Protein AF-A0A841FKU3-F1 (afdb_monomer_lite)

Organism: NCBI:txid714109

Radius of gyration: 14.99 Å; chains: 1; bounding box: 27×34×37 Å

Foldseek 3Di:
DPPPPVVVVVVLQVVCCVVPVGDDDDDDDDPPLQCVHDPDHDPVLQVQQVVCCVVPVFRADSHDRSSQVCCVVVVDPDPPDDDDDDHPDDGD

Secondary structure (DSSP, 8-state):
--TTTTHHHHHHHHHHHHHHSS--SS----TT--TTSTT---HHHHHHHHHHHHHHS----TTHHHHHHHHHHHTT--TT--------SPP-

pLDDT: mean 89.91, std 9.24, range [59.06, 98.12]

Sequence (92 aa):
MLKGAEYLDGEVRRLQREAFGAEGGTWSLDHRFHHGGFARSTPGLRAFTADFTARHGFAPEAVYVSKALFAVLEGGLGAGRDVVVVVTGAPL

InterPro domains:
  IPR036052 Tryptophan synthase beta chain-like, PALP domain superfamily [G3DSA:3.40.50.1100] (1-91)
  IPR036052 Tryptophan synthase beta chain-like, PALP domain superfamily [SSF53686] (5-89)

Structure (mmCIF, N/CA/C/O backbone):
data_AF-A0A841FKU3-F1
#
_entry.id   AF-A0A841FKU3-F1
#
loop_
_atom_site.group_PDB
_atom_site.id
_atom_site.type_symbol
_atom_site.label_atom_id
_atom_site.label_alt_id
_atom_site.label_comp_id
_atom_site.label_asym_id
_atom_site.label_entity_id
_atom_site.label_seq_id
_atom_site.pdbx_PDB_ins_code
_atom_site.Cartn_x
_atom_site.Cartn_y
_atom_site.Cartn_z
_atom_site.occupancy
_atom_site.B_iso_or_equiv
_atom_site.auth_seq_id
_atom_site.auth_comp_id
_atom_site.auth_asym_id
_atom_site.auth_atom_id
_atom_site.pdbx_PDB_model_num
ATOM 1 N N . MET A 1 1 ? 14.773 1.275 4.372 1.00 59.06 1 MET A N 1
ATOM 2 C CA . MET A 1 1 ? 13.812 1.943 5.272 1.00 59.06 1 MET A CA 1
ATOM 3 C C . MET A 1 1 ? 13.736 3.409 4.904 1.00 59.06 1 MET A C 1
ATOM 5 O O . MET A 1 1 ? 14.776 4.021 4.667 1.00 59.06 1 MET A O 1
ATOM 9 N N . LEU A 1 2 ? 12.524 3.957 4.829 1.00 62.44 2 LEU A N 1
ATOM 10 C CA . LEU A 1 2 ? 12.320 5.397 4.706 1.00 62.44 2 LEU A CA 1
ATOM 11 C C . LEU A 1 2 ? 12.728 6.054 6.037 1.00 62.44 2 LEU A C 1
ATOM 13 O O . LEU A 1 2 ? 12.326 5.581 7.099 1.00 62.44 2 LEU A O 1
ATOM 17 N N . LYS A 1 3 ? 13.541 7.116 6.005 1.00 59.81 3 LYS A N 1
ATOM 18 C CA . LYS A 1 3 ? 13.874 7.872 7.225 1.00 59.81 3 LYS A CA 1
ATOM 19 C C . LYS A 1 3 ? 12.588 8.481 7.800 1.00 59.81 3 LYS A C 1
ATOM 21 O O . LYS A 1 3 ? 11.876 9.159 7.067 1.00 59.81 3 LYS A O 1
ATOM 26 N N . GLY A 1 4 ? 12.310 8.242 9.083 1.00 62.31 4 GLY A N 1
ATOM 27 C CA . GLY A 1 4 ? 11.163 8.828 9.792 1.00 62.31 4 GLY A CA 1
ATOM 28 C C . GLY A 1 4 ? 9.811 8.148 9.547 1.00 62.31 4 GLY A C 1
ATOM 29 O O . GLY A 1 4 ? 8.782 8.754 9.817 1.00 62.31 4 GLY A O 1
ATOM 30 N N . ALA A 1 5 ? 9.787 6.913 9.036 1.00 70.06 5 ALA A N 1
ATOM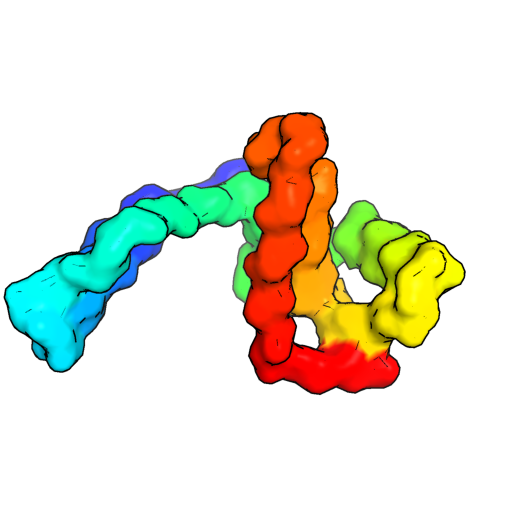 31 C CA . ALA A 1 5 ? 8.534 6.212 8.745 1.00 70.06 5 ALA A CA 1
ATOM 32 C C . ALA A 1 5 ? 7.693 5.908 10.000 1.00 70.06 5 ALA A C 1
ATOM 34 O O . ALA A 1 5 ? 6.475 5.993 9.935 1.00 70.06 5 ALA A O 1
ATOM 35 N N . GLU A 1 6 ? 8.344 5.639 11.134 1.00 72.56 6 GLU A N 1
ATOM 36 C CA . GLU A 1 6 ? 7.710 5.296 12.422 1.00 72.56 6 GLU A CA 1
ATOM 37 C C . GLU A 1 6 ? 6.874 6.447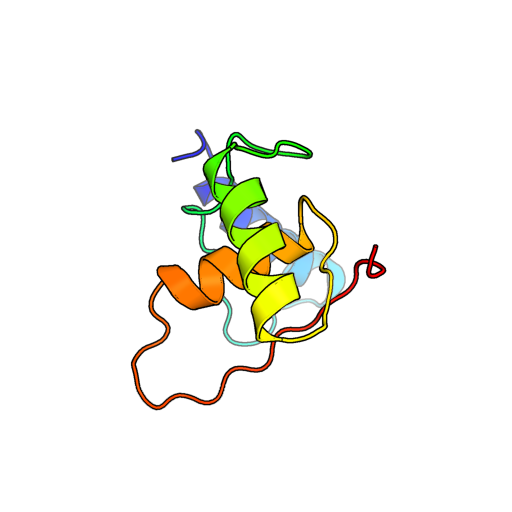 13.009 1.00 72.56 6 GLU A C 1
ATOM 39 O O . GLU A 1 6 ? 5.968 6.230 13.810 1.00 72.56 6 GLU A O 1
ATOM 44 N N . TYR A 1 7 ? 7.138 7.691 12.591 1.00 86.69 7 TYR A N 1
ATOM 45 C CA . TYR A 1 7 ? 6.306 8.835 12.965 1.00 86.69 7 TYR A CA 1
ATOM 46 C C . TYR A 1 7 ? 4.896 8.746 12.355 1.00 86.69 7 TYR A C 1
ATOM 48 O O . TYR A 1 7 ? 3.943 9.257 12.942 1.00 86.69 7 TYR A O 1
ATOM 56 N N . LEU A 1 8 ? 4.740 8.064 11.210 1.00 89.75 8 LEU A N 1
ATOM 57 C CA . LEU A 1 8 ? 3.447 7.936 10.532 1.00 89.75 8 LEU A CA 1
ATOM 58 C C . LEU A 1 8 ? 2.426 7.182 11.386 1.00 89.75 8 LEU A C 1
ATOM 60 O O . LEU A 1 8 ? 1.259 7.557 11.383 1.00 89.75 8 LEU A O 1
ATOM 64 N N . ASP A 1 9 ? 2.839 6.179 12.159 1.00 91.94 9 ASP A N 1
ATOM 65 C CA . ASP A 1 9 ? 1.950 5.469 13.080 1.00 91.94 9 ASP A CA 1
ATOM 66 C C . ASP A 1 9 ? 1.387 6.416 14.138 1.00 91.94 9 ASP A C 1
ATOM 68 O O . ASP A 1 9 ? 0.186 6.413 14.411 1.00 91.94 9 ASP A O 1
ATOM 72 N N . GLY A 1 10 ? 2.250 7.265 14.703 1.00 93.00 10 GLY A N 1
ATOM 73 C CA . GLY A 1 10 ? 1.856 8.292 15.662 1.00 93.00 10 GLY A CA 1
ATOM 74 C C . GLY A 1 10 ? 0.857 9.279 15.062 1.00 93.00 10 GLY A C 1
ATOM 75 O O . GLY A 1 10 ? -0.169 9.565 15.682 1.00 93.00 10 GLY A O 1
ATOM 76 N N . GLU A 1 11 ? 1.109 9.736 13.836 1.00 95.38 11 GLU A N 1
ATOM 77 C CA . GLU A 1 11 ? 0.217 10.657 13.130 1.00 95.38 11 GLU A CA 1
ATOM 78 C C . GLU A 1 11 ? -1.127 10.035 12.778 1.00 95.38 11 GLU A C 1
ATOM 80 O O . GLU A 1 11 ? -2.160 10.658 13.013 1.00 95.38 11 GLU A O 1
ATOM 85 N N . VAL A 1 12 ? -1.152 8.798 12.280 1.00 94.31 12 VAL A N 1
ATOM 86 C CA . VAL A 1 12 ? -2.411 8.099 11.991 1.00 94.31 12 VAL A CA 1
ATOM 87 C C . VAL A 1 12 ? -3.222 7.919 13.277 1.00 94.31 12 VAL A C 1
ATOM 89 O O . VAL A 1 12 ? -4.419 8.204 13.281 1.00 94.31 12 VAL A O 1
ATOM 92 N N . ARG A 1 13 ? -2.590 7.536 14.398 1.00 95.00 13 ARG A N 1
ATOM 93 C CA . ARG A 1 13 ? -3.270 7.440 15.705 1.00 95.00 13 ARG A CA 1
ATOM 94 C C . ARG A 1 13 ? -3.793 8.794 16.186 1.00 95.00 13 ARG A C 1
ATOM 96 O O . ARG A 1 13 ? -4.912 8.871 16.691 1.00 95.00 13 ARG A O 1
ATOM 103 N N . ARG A 1 14 ? -3.006 9.867 16.033 1.00 96.00 14 ARG A N 1
ATOM 104 C CA . ARG A 1 14 ? -3.414 11.236 16.389 1.00 96.00 14 ARG A CA 1
ATOM 105 C C . ARG A 1 14 ? -4.633 11.674 15.575 1.00 96.00 14 ARG A C 1
ATOM 107 O O . ARG A 1 14 ? -5.625 12.083 16.169 1.00 96.00 14 ARG A O 1
ATOM 114 N N . LEU A 1 15 ? -4.590 11.509 14.253 1.00 96.81 15 LEU A N 1
ATOM 115 C CA . LEU A 1 15 ? -5.683 11.867 13.345 1.00 96.81 15 LEU A CA 1
ATOM 116 C C . LEU A 1 15 ? -6.959 11.060 13.618 1.00 96.81 15 LEU A C 1
ATOM 118 O O . LEU A 1 15 ? -8.049 11.622 13.580 1.00 96.81 15 LEU A O 1
ATOM 122 N N . GLN A 1 16 ? -6.846 9.768 13.941 1.00 97.31 16 GLN A N 1
ATOM 123 C CA . GLN A 1 16 ? -8.009 8.961 14.328 1.00 97.31 16 GLN A CA 1
ATOM 124 C C . GLN A 1 16 ? -8.654 9.472 15.620 1.00 97.31 16 GLN A C 1
ATOM 126 O O . GLN A 1 16 ? -9.871 9.628 15.666 1.00 97.31 16 GLN A O 1
ATOM 131 N N . ARG A 1 17 ? -7.860 9.806 16.648 1.00 97.06 17 ARG A N 1
ATOM 132 C CA . ARG A 1 17 ? -8.396 10.404 17.882 1.00 97.06 17 ARG A CA 1
ATOM 133 C C . ARG A 1 17 ? -9.068 11.750 17.634 1.00 97.06 17 ARG A C 1
ATOM 135 O O . ARG A 1 17 ? -10.116 12.003 18.212 1.00 97.06 17 ARG A O 1
ATOM 142 N N . GLU A 1 18 ? -8.489 12.594 16.786 1.00 98.12 18 GLU A N 1
ATOM 143 C CA . GLU A 1 18 ? -9.075 13.895 16.443 1.00 98.12 18 GLU A CA 1
ATOM 144 C C . GLU A 1 18 ? -10.388 13.757 15.667 1.00 98.12 18 GLU A C 1
ATOM 146 O O . GLU A 1 18 ? -11.338 14.484 15.944 1.00 98.12 18 GLU A O 1
ATOM 151 N N . ALA A 1 19 ? -10.465 12.814 14.726 1.00 97.31 19 ALA A N 1
ATOM 152 C CA . ALA A 1 19 ? -11.649 12.618 13.894 1.00 97.31 19 ALA A CA 1
ATOM 153 C C . ALA A 1 19 ? -12.761 11.815 14.590 1.00 97.31 19 ALA A C 1
ATOM 155 O O . ALA A 1 19 ? -13.941 12.069 14.356 1.00 97.31 19 ALA A O 1
ATOM 156 N N . PHE A 1 20 ? -12.398 10.833 15.421 1.00 96.31 20 PHE A N 1
ATOM 157 C CA . PHE A 1 20 ? -13.322 9.813 15.931 1.00 96.31 20 PHE A CA 1
ATOM 158 C C . PHE A 1 20 ? -13.362 9.708 17.463 1.00 96.31 20 PHE A C 1
ATOM 160 O O . PHE A 1 20 ? -14.158 8.942 17.997 1.00 96.31 20 PHE A O 1
ATOM 167 N N . GLY A 1 21 ? -12.503 10.430 18.190 1.00 96.94 21 GLY A N 1
ATOM 168 C CA . GLY A 1 21 ? -12.392 10.357 19.654 1.00 96.94 21 GLY A CA 1
ATOM 169 C C . GLY A 1 21 ? -11.635 9.132 20.188 1.00 96.94 21 GLY A C 1
ATOM 170 O O . GLY A 1 21 ? -11.361 9.059 21.384 1.00 96.94 21 GLY A O 1
ATOM 171 N N . ALA A 1 22 ? -11.263 8.184 19.326 1.00 95.06 22 ALA A N 1
ATOM 172 C CA . ALA A 1 22 ? -10.515 6.979 19.675 1.00 95.06 22 ALA A CA 1
ATOM 173 C C . ALA A 1 22 ? -9.718 6.453 18.471 1.00 95.06 22 ALA A C 1
ATOM 175 O O . ALA A 1 22 ? -9.917 6.878 17.335 1.00 95.06 22 ALA A O 1
ATOM 176 N N . GLU A 1 23 ? -8.814 5.509 18.724 1.00 94.69 23 GLU A N 1
ATOM 177 C CA . GLU A 1 23 ? -8.178 4.735 17.657 1.00 94.69 23 GLU A CA 1
ATOM 178 C C . GLU A 1 23 ? -9.145 3.666 17.126 1.00 94.69 23 GLU A C 1
ATOM 180 O O . GLU A 1 23 ? -9.902 3.059 17.885 1.00 94.69 23 GLU A O 1
ATOM 185 N N . GLY A 1 24 ? -9.127 3.430 15.817 1.00 89.69 24 GLY A N 1
ATOM 186 C CA . GLY A 1 24 ? -10.003 2.467 15.161 1.00 89.69 24 GLY A CA 1
ATOM 187 C C . GLY A 1 24 ? -9.372 1.081 15.072 1.00 89.69 24 GLY A C 1
ATOM 188 O O . GLY A 1 24 ? -8.398 0.910 14.353 1.00 89.69 24 GLY A O 1
ATOM 189 N N . GLY A 1 25 ? -9.969 0.080 15.723 1.00 91.62 25 GLY A N 1
ATOM 190 C CA . GLY A 1 25 ? -9.658 -1.342 15.521 1.00 91.62 25 GLY A CA 1
ATOM 191 C C . GLY A 1 25 ? -8.176 -1.731 15.652 1.00 91.62 25 GLY A C 1
ATOM 192 O O . GLY A 1 25 ? -7.377 -1.063 16.305 1.00 91.62 25 GLY A O 1
ATOM 193 N N . THR A 1 26 ? -7.810 -2.857 15.036 1.00 92.31 26 THR A N 1
ATOM 194 C CA . THR A 1 26 ? -6.424 -3.343 14.973 1.00 92.31 26 THR A CA 1
ATOM 195 C C . THR A 1 26 ? -5.853 -3.085 13.585 1.00 92.31 26 THR A C 1
ATOM 197 O O . THR A 1 26 ? -6.357 -3.616 12.598 1.00 92.31 26 THR A O 1
ATOM 200 N N . TRP A 1 27 ? -4.784 -2.294 13.513 1.00 92.81 27 TRP A N 1
ATOM 201 C CA . TRP A 1 27 ? -4.059 -2.005 12.278 1.00 92.81 27 TRP A CA 1
ATOM 202 C C . TRP A 1 27 ? -2.563 -1.836 12.546 1.00 92.81 27 TRP A C 1
ATOM 204 O O . TRP A 1 27 ? -2.137 -1.558 13.671 1.00 92.81 27 TRP A O 1
ATOM 214 N N . SER A 1 28 ? -1.773 -1.985 11.489 1.00 90.62 28 SER A N 1
ATOM 215 C CA . SER A 1 28 ? -0.343 -1.687 11.461 1.00 90.62 28 SER A CA 1
ATOM 216 C C . SER A 1 28 ? 0.037 -1.079 10.111 1.00 90.62 28 SER A C 1
ATOM 218 O O . SER A 1 28 ? -0.668 -1.264 9.116 1.00 90.62 28 SER A O 1
ATOM 220 N N . LEU A 1 29 ? 1.147 -0.342 10.077 1.00 90.62 29 LEU A N 1
ATOM 221 C CA . LEU A 1 29 ? 1.767 0.125 8.841 1.00 90.62 29 LEU A CA 1
ATOM 222 C C . LEU A 1 29 ? 3.018 -0.702 8.553 1.00 90.62 29 LEU A C 1
ATOM 224 O O . LEU A 1 29 ? 3.879 -0.881 9.411 1.00 90.62 29 LEU A O 1
ATOM 228 N N . ASP A 1 30 ? 3.141 -1.190 7.321 1.00 90.62 30 ASP A N 1
ATOM 229 C CA . ASP A 1 30 ? 4.375 -1.818 6.861 1.00 90.62 30 ASP A CA 1
ATOM 230 C C . ASP A 1 30 ? 5.228 -0.809 6.085 1.00 90.62 30 ASP A C 1
ATOM 232 O O . ASP A 1 30 ? 4.946 -0.453 4.939 1.00 90.62 30 ASP A O 1
ATOM 236 N N . HIS A 1 31 ? 6.309 -0.347 6.709 1.00 90.06 31 HIS A N 1
ATOM 237 C CA . HIS A 1 31 ? 7.183 0.677 6.134 1.00 90.06 31 HIS A CA 1
ATOM 238 C C . HIS A 1 31 ? 8.219 0.137 5.139 1.00 90.06 31 HIS A C 1
ATOM 240 O O . HIS A 1 31 ? 9.031 0.910 4.617 1.00 90.06 31 HIS A O 1
ATOM 246 N N . ARG A 1 32 ? 8.253 -1.177 4.882 1.00 90.44 32 ARG A N 1
ATOM 247 C CA . ARG A 1 32 ? 9.290 -1.809 4.048 1.00 9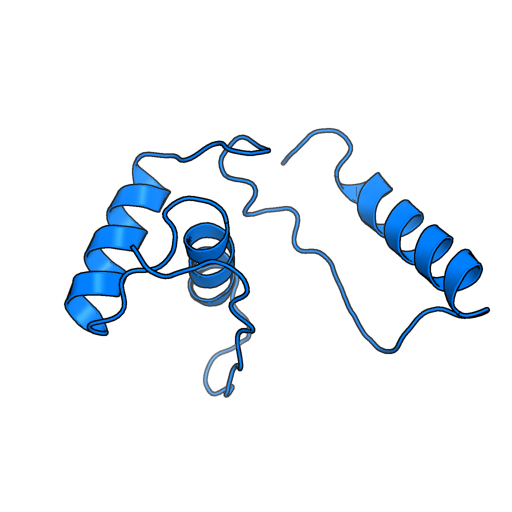0.44 32 ARG A CA 1
ATOM 248 C C . ARG A 1 32 ? 9.068 -1.555 2.556 1.00 90.44 32 ARG A C 1
ATOM 250 O O . ARG A 1 32 ? 10.029 -1.343 1.818 1.00 90.44 32 ARG A O 1
ATOM 257 N N . PHE A 1 33 ? 7.814 -1.474 2.118 1.00 92.12 33 PHE A N 1
ATOM 258 C CA . PHE A 1 33 ? 7.421 -1.475 0.703 1.00 92.12 33 PHE A CA 1
ATOM 259 C C . PHE A 1 33 ? 7.198 -0.069 0.122 1.00 92.12 33 PHE A C 1
ATOM 261 O O . PHE A 1 33 ? 6.282 0.181 -0.658 1.00 92.12 33 PHE A O 1
ATOM 268 N N . HIS A 1 34 ? 8.054 0.892 0.480 1.00 91.75 34 HIS A N 1
ATOM 269 C CA . HIS A 1 34 ? 7.919 2.278 0.010 1.00 91.75 34 HIS A CA 1
ATOM 270 C C . HIS A 1 34 ? 8.451 2.505 -1.419 1.00 91.75 34 HIS A C 1
ATOM 272 O O . HIS A 1 34 ? 8.098 3.506 -2.051 1.00 91.75 34 HIS A O 1
ATOM 278 N N . HIS A 1 35 ? 9.303 1.608 -1.938 1.00 93.69 35 HIS A N 1
ATOM 279 C CA . HIS A 1 35 ? 9.869 1.663 -3.299 1.00 93.69 35 HIS A CA 1
ATOM 280 C C . HIS A 1 35 ? 10.462 3.036 -3.66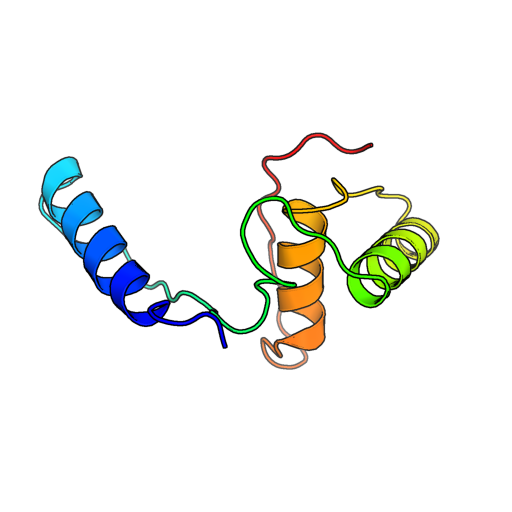8 1.00 93.69 35 HIS A C 1
ATOM 282 O O . HIS A 1 35 ? 10.175 3.608 -4.717 1.00 93.69 35 HIS A O 1
ATOM 288 N N . GLY A 1 36 ? 11.275 3.598 -2.770 1.00 92.38 36 GLY A N 1
ATOM 289 C CA . GLY A 1 36 ? 11.914 4.903 -2.980 1.00 92.38 36 GLY A CA 1
ATOM 290 C C . GLY A 1 36 ? 11.053 6.118 -2.614 1.00 92.38 36 GLY A C 1
ATOM 291 O O . GLY A 1 36 ? 11.536 7.238 -2.723 1.00 92.38 36 GLY A O 1
ATOM 292 N N . GLY A 1 37 ? 9.826 5.916 -2.118 1.00 91.50 37 GLY A N 1
ATOM 293 C CA . GLY A 1 37 ? 8.996 6.971 -1.529 1.00 91.50 37 GLY A CA 1
ATOM 294 C C . GLY A 1 37 ? 7.748 7.327 -2.339 1.00 91.50 37 GLY A C 1
ATOM 295 O O . GLY A 1 37 ? 7.282 6.560 -3.187 1.00 91.50 37 GLY A O 1
ATOM 296 N N . PHE A 1 38 ? 7.178 8.491 -2.032 1.00 90.75 38 PHE A N 1
ATOM 297 C CA . PHE A 1 38 ? 5.927 8.976 -2.616 1.00 90.75 38 PHE A CA 1
ATOM 298 C C . PHE A 1 38 ? 6.022 9.131 -4.139 1.00 90.75 38 PHE A C 1
ATOM 300 O O . PHE A 1 38 ? 7.019 9.644 -4.642 1.00 90.75 38 PHE A O 1
ATOM 307 N N . ALA A 1 39 ? 4.994 8.670 -4.863 1.00 92.50 39 ALA A N 1
ATOM 308 C CA . ALA A 1 39 ? 4.909 8.705 -6.328 1.00 92.50 39 ALA A CA 1
ATOM 309 C C . ALA A 1 39 ? 6.103 8.060 -7.076 1.00 92.50 39 ALA A C 1
ATOM 311 O O . ALA A 1 39 ? 6.285 8.268 -8.274 1.00 92.50 39 ALA A O 1
ATOM 312 N N . ARG A 1 40 ? 6.948 7.276 -6.389 1.00 95.00 40 ARG A N 1
ATOM 313 C CA . ARG A 1 40 ? 8.100 6.589 -6.993 1.00 95.00 40 ARG A CA 1
ATOM 314 C C . ARG A 1 40 ? 7.777 5.143 -7.335 1.00 95.00 40 AR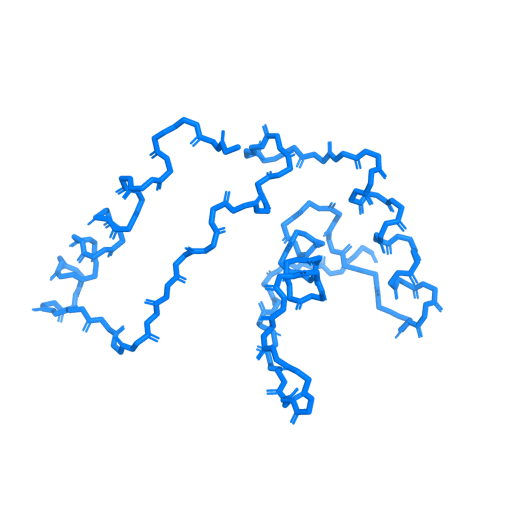G A C 1
ATOM 316 O O . ARG A 1 40 ? 7.114 4.457 -6.562 1.00 95.00 40 ARG A O 1
ATOM 323 N N . SER A 1 41 ? 8.333 4.675 -8.446 1.00 94.75 41 SER A N 1
ATOM 324 C CA . SER A 1 41 ? 8.347 3.269 -8.850 1.00 94.75 41 SER A CA 1
ATOM 325 C C . SER A 1 41 ? 9.791 2.800 -9.053 1.00 94.75 41 SER A C 1
ATOM 327 O O . SER A 1 41 ? 10.698 3.611 -9.258 1.00 94.75 41 SER A O 1
ATOM 329 N N . THR A 1 42 ? 10.013 1.488 -9.008 1.00 96.12 42 THR A N 1
ATOM 330 C CA . THR A 1 42 ? 11.322 0.852 -9.220 1.00 96.12 42 THR A CA 1
ATOM 331 C C . THR A 1 42 ? 11.245 -0.172 -10.354 1.00 96.12 42 THR A C 1
ATOM 333 O O . THR A 1 42 ? 10.151 -0.640 -10.670 1.00 96.12 42 THR A O 1
ATOM 336 N N . PRO A 1 43 ? 12.377 -0.566 -10.972 1.00 96.69 43 PRO A N 1
ATOM 337 C CA . PRO A 1 43 ? 12.382 -1.655 -11.951 1.00 96.69 43 PRO A CA 1
ATOM 338 C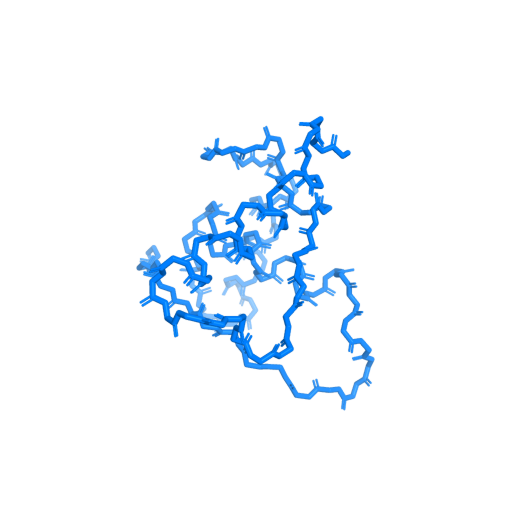 C . PRO A 1 43 ? 11.725 -2.939 -11.425 1.00 96.69 43 PRO A C 1
ATOM 340 O O . PRO A 1 43 ? 10.910 -3.524 -12.128 1.00 96.69 43 PRO A O 1
ATOM 343 N N . GLY A 1 44 ? 11.993 -3.310 -10.166 1.00 95.62 44 GLY A N 1
ATOM 344 C CA . GLY A 1 44 ? 11.355 -4.463 -9.522 1.00 95.62 44 GLY A CA 1
ATOM 345 C C . GLY A 1 44 ? 9.836 -4.325 -9.398 1.00 95.62 44 GLY A C 1
ATOM 346 O O . GLY A 1 44 ? 9.115 -5.259 -9.728 1.00 95.62 44 GLY A O 1
ATOM 347 N N . LEU A 1 45 ? 9.330 -3.145 -9.017 1.00 96.69 45 LEU A N 1
ATOM 348 C CA . LEU A 1 45 ? 7.884 -2.913 -8.923 1.00 96.69 45 LEU A CA 1
ATOM 349 C C . LEU A 1 45 ? 7.196 -2.986 -10.294 1.00 96.69 45 LEU A C 1
ATOM 351 O O . LEU A 1 45 ? 6.092 -3.513 -10.409 1.00 96.69 45 LEU A O 1
ATOM 355 N N . ARG A 1 46 ? 7.855 -2.482 -11.346 1.00 96.62 46 ARG A N 1
ATOM 356 C CA . ARG A 1 46 ? 7.336 -2.567 -12.719 1.00 96.62 46 ARG A CA 1
ATOM 357 C C . ARG A 1 46 ? 7.326 -4.001 -13.239 1.00 96.62 46 ARG A C 1
ATOM 359 O O . ARG A 1 46 ? 6.339 -4.404 -13.842 1.00 96.62 46 ARG A O 1
ATOM 366 N N . ALA A 1 47 ? 8.387 -4.765 -12.977 1.00 97.06 47 ALA A N 1
ATOM 367 C CA . ALA A 1 47 ? 8.451 -6.180 -13.334 1.00 97.06 47 ALA A CA 1
ATOM 368 C C . ALA A 1 47 ? 7.336 -6.973 -12.639 1.00 97.06 47 ALA A C 1
ATOM 370 O O . ALA A 1 47 ? 6.594 -7.692 -13.300 1.00 97.06 47 ALA A O 1
ATOM 371 N N . PHE A 1 48 ? 7.150 -6.746 -11.336 1.00 96.56 48 PHE A N 1
ATOM 372 C CA . PHE A 1 48 ? 6.032 -7.306 -10.584 1.00 96.56 48 PHE A CA 1
ATOM 373 C C . PHE A 1 48 ? 4.673 -6.929 -11.185 1.00 96.56 48 PHE A C 1
ATOM 375 O O . PHE A 1 48 ? 3.823 -7.791 -11.358 1.00 96.56 48 PHE A O 1
ATOM 382 N N . THR A 1 49 ? 4.467 -5.656 -11.531 1.00 96.12 49 THR A N 1
ATOM 383 C CA . THR A 1 49 ? 3.199 -5.174 -12.107 1.00 96.12 49 THR A CA 1
ATOM 384 C C . THR A 1 49 ? 2.865 -5.904 -13.410 1.00 96.12 49 THR A C 1
ATOM 386 O O . THR A 1 49 ? 1.740 -6.372 -13.586 1.00 96.12 49 THR A O 1
ATOM 389 N N . ALA A 1 50 ? 3.849 -6.039 -14.305 1.00 96.69 50 ALA A N 1
ATOM 390 C CA . ALA A 1 50 ? 3.684 -6.735 -15.578 1.00 96.69 50 ALA A CA 1
ATOM 391 C C . ALA A 1 50 ? 3.354 -8.222 -15.379 1.00 96.69 50 ALA A C 1
ATOM 393 O O . ALA A 1 50 ? 2.425 -8.743 -15.991 1.00 96.69 50 ALA A O 1
ATOM 394 N N . ASP A 1 51 ? 4.080 -8.887 -14.485 1.00 97.31 51 ASP A N 1
ATOM 395 C CA . ASP A 1 51 ? 3.888 -10.301 -14.171 1.00 97.31 51 ASP A CA 1
ATOM 396 C C . ASP A 1 51 ? 2.544 -10.564 -13.461 1.00 97.31 51 ASP A C 1
ATOM 398 O O . ASP A 1 51 ? 1.806 -11.474 -13.837 1.00 97.31 51 ASP A O 1
ATOM 402 N N . PHE A 1 52 ? 2.143 -9.705 -12.518 1.00 95.94 52 PHE A N 1
ATOM 403 C CA . PHE A 1 52 ? 0.823 -9.765 -11.883 1.00 95.94 52 PHE A CA 1
ATOM 404 C C . PHE A 1 52 ? -0.298 -9.624 -12.919 1.00 95.94 52 PHE A C 1
ATOM 406 O O . PHE A 1 52 ? -1.256 -10.398 -12.913 1.00 95.94 52 PHE A O 1
ATOM 413 N N . THR A 1 53 ? -0.151 -8.677 -13.850 1.00 96.06 53 THR A N 1
ATOM 414 C CA . THR A 1 53 ? -1.116 -8.469 -14.938 1.00 96.06 53 THR A CA 1
ATOM 415 C C . THR A 1 53 ? -1.230 -9.710 -15.813 1.00 96.06 53 THR A C 1
ATOM 417 O O . THR A 1 53 ? -2.336 -10.178 -16.074 1.00 96.06 53 THR A O 1
ATOM 420 N N . ALA A 1 54 ? -0.095 -10.285 -16.216 1.00 97.44 54 ALA A N 1
ATOM 421 C CA . ALA A 1 54 ? -0.065 -11.478 -17.053 1.00 97.44 54 ALA A CA 1
ATOM 422 C C . ALA A 1 54 ? -0.721 -12.692 -16.373 1.00 97.44 54 ALA A C 1
ATOM 424 O O . ALA A 1 54 ? -1.417 -13.462 -17.031 1.00 97.44 54 ALA A O 1
ATOM 425 N N . ARG A 1 55 ? -0.530 -12.854 -15.058 1.00 96.75 55 ARG A N 1
ATOM 426 C CA . ARG A 1 55 ? -1.059 -13.994 -14.292 1.00 96.75 55 ARG A CA 1
ATOM 427 C C . ARG A 1 55 ? -2.537 -13.870 -13.932 1.00 96.75 55 ARG A C 1
ATOM 429 O O . ARG A 1 55 ? -3.222 -14.886 -13.857 1.00 96.75 55 ARG A O 1
ATOM 436 N N . HIS A 1 56 ? -3.020 -12.654 -13.683 1.00 93.94 56 HIS A N 1
ATOM 437 C CA . HIS A 1 56 ? -4.348 -12.434 -13.102 1.00 93.94 56 HIS A CA 1
ATOM 438 C C . HIS A 1 56 ? -5.330 -11.714 -14.034 1.00 93.94 56 HIS A C 1
ATOM 440 O O . HIS A 1 56 ? -6.506 -11.612 -13.697 1.00 93.94 56 HIS A O 1
ATOM 446 N N . GLY A 1 57 ? -4.879 -11.198 -15.184 1.00 94.25 57 GLY A N 1
ATOM 447 C CA . GLY A 1 57 ? -5.725 -10.417 -16.095 1.00 94.25 57 GLY A CA 1
ATOM 448 C C . GLY A 1 57 ? -6.183 -9.075 -15.511 1.00 94.25 57 GLY A C 1
ATOM 449 O O . GLY A 1 57 ? -7.100 -8.453 -16.038 1.00 94.25 57 GLY A O 1
ATOM 450 N N . PHE A 1 58 ? -5.556 -8.631 -14.420 1.00 92.06 58 PHE A N 1
ATOM 451 C CA . PHE A 1 58 ? -5.832 -7.372 -13.738 1.00 92.06 58 PHE A CA 1
ATOM 452 C C . PHE A 1 58 ? -4.587 -6.491 -13.792 1.00 92.06 58 PHE A C 1
ATOM 454 O O . PHE A 1 58 ? -3.548 -6.883 -13.263 1.00 92.06 58 PHE A O 1
ATOM 461 N N . ALA A 1 59 ? -4.698 -5.315 -14.413 1.00 93.56 59 ALA A N 1
ATOM 462 C CA . ALA A 1 59 ? -3.616 -4.341 -14.523 1.00 93.56 59 ALA A CA 1
ATOM 463 C C . ALA A 1 59 ? -3.704 -3.304 -13.386 1.00 93.56 59 ALA A C 1
ATOM 465 O O . ALA A 1 59 ? -4.471 -2.344 -13.500 1.00 93.56 59 ALA A O 1
ATOM 466 N N . PRO A 1 60 ? -2.968 -3.464 -12.267 1.00 94.19 60 PRO A N 1
ATOM 467 C CA . PRO A 1 60 ? -3.015 -2.490 -11.185 1.00 94.19 60 PRO A CA 1
ATOM 468 C C . PRO A 1 60 ? -2.386 -1.153 -11.596 1.00 94.19 60 PRO A C 1
ATOM 470 O O . PRO A 1 60 ? -1.466 -1.104 -12.414 1.00 94.19 60 PRO A O 1
ATOM 473 N N . GLU A 1 61 ? -2.824 -0.069 -10.948 1.00 95.06 61 GLU A N 1
ATOM 474 C CA . GLU A 1 61 ? -2.126 1.216 -11.012 1.00 95.06 61 GLU A CA 1
ATOM 475 C C . GLU A 1 61 ? -0.653 1.039 -10.602 1.00 95.06 61 GLU A C 1
ATOM 477 O O . GLU A 1 61 ? -0.337 0.462 -9.555 1.00 95.06 61 GLU A O 1
ATOM 482 N N . ALA A 1 62 ? 0.246 1.541 -11.451 1.00 92.69 62 ALA A N 1
ATOM 483 C CA . ALA A 1 62 ? 1.660 1.171 -11.480 1.00 92.69 62 ALA A CA 1
ATOM 484 C C . ALA A 1 62 ? 2.489 1.582 -10.249 1.00 92.69 62 ALA A C 1
ATOM 486 O O . ALA A 1 62 ? 3.648 1.162 -10.120 1.00 92.69 62 ALA A O 1
ATOM 487 N N . VAL A 1 63 ? 1.955 2.433 -9.371 1.00 94.62 63 VAL A N 1
ATOM 488 C CA . VAL A 1 63 ? 2.657 2.949 -8.198 1.00 94.62 63 VAL A CA 1
ATOM 489 C C . VAL A 1 63 ? 2.044 2.424 -6.908 1.00 94.62 63 VAL A C 1
ATOM 491 O O . VAL A 1 63 ? 2.663 1.611 -6.231 1.00 94.62 63 VAL A O 1
ATOM 494 N N . TYR A 1 64 ? 0.882 2.912 -6.504 1.00 94.69 64 TYR A N 1
ATOM 495 C CA . TYR A 1 64 ? 0.300 2.670 -5.190 1.00 94.69 64 TYR A CA 1
ATOM 496 C C . TYR A 1 64 ? -0.358 1.300 -5.101 1.00 94.69 64 TYR A C 1
ATOM 498 O O . TYR A 1 64 ? -0.076 0.558 -4.158 1.00 94.69 64 TYR A O 1
ATOM 506 N N . VAL A 1 65 ? -1.177 0.935 -6.090 1.00 95.81 65 VAL A N 1
ATOM 507 C CA . VAL A 1 65 ? -1.848 -0.374 -6.087 1.00 95.81 65 VAL A CA 1
ATOM 508 C C . VAL A 1 65 ? -0.813 -1.484 -6.244 1.00 95.81 65 VAL A C 1
ATOM 510 O O . VAL A 1 65 ? -0.814 -2.438 -5.466 1.00 95.81 65 VAL A O 1
ATOM 513 N N . SER A 1 66 ? 0.151 -1.315 -7.152 1.00 96.12 66 SER A N 1
ATOM 514 C CA . SER A 1 66 ? 1.266 -2.252 -7.282 1.00 96.12 66 SER A CA 1
ATOM 515 C C . SER A 1 66 ? 2.092 -2.387 -6.002 1.00 96.12 66 SER A C 1
ATOM 517 O O . SER A 1 66 ? 2.458 -3.505 -5.655 1.00 96.12 66 SER A O 1
ATOM 519 N N . LYS A 1 67 ? 2.375 -1.300 -5.264 1.00 96.00 67 LYS A N 1
ATOM 520 C CA . LYS A 1 67 ? 3.093 -1.390 -3.973 1.00 96.00 67 LYS A CA 1
ATOM 521 C C . LYS A 1 67 ? 2.317 -2.194 -2.943 1.00 96.00 67 LYS A C 1
ATOM 523 O O . LYS A 1 67 ? 2.915 -3.013 -2.254 1.00 96.00 67 LYS A O 1
ATOM 528 N N . ALA A 1 68 ? 1.010 -1.960 -2.837 1.00 94.75 68 ALA A N 1
ATOM 529 C CA . ALA A 1 68 ? 0.160 -2.680 -1.897 1.00 94.75 68 ALA A CA 1
ATOM 530 C C . ALA A 1 68 ? 0.127 -4.183 -2.217 1.00 94.75 68 ALA A C 1
ATOM 532 O O . ALA A 1 68 ? 0.342 -5.006 -1.330 1.00 94.75 68 ALA A O 1
ATOM 533 N N . LEU A 1 69 ? -0.063 -4.546 -3.489 1.00 94.75 69 LEU A N 1
ATOM 534 C CA . LEU A 1 69 ? -0.070 -5.947 -3.922 1.00 94.75 69 LEU A CA 1
ATOM 535 C C . LEU A 1 69 ? 1.304 -6.613 -3.764 1.00 94.75 69 LEU A C 1
ATOM 537 O O . LEU A 1 69 ? 1.380 -7.752 -3.306 1.00 94.75 69 LEU A O 1
ATOM 541 N N . PHE A 1 70 ? 2.386 -5.897 -4.081 1.00 94.88 70 PHE A N 1
ATOM 542 C CA . PHE A 1 70 ? 3.753 -6.370 -3.856 1.00 94.88 70 PHE A CA 1
ATOM 543 C C . PHE A 1 70 ? 3.990 -6.647 -2.368 1.00 94.88 70 PHE A C 1
ATOM 545 O O . PHE A 1 70 ? 4.487 -7.709 -2.010 1.00 94.88 70 PHE A O 1
ATOM 552 N N . ALA A 1 71 ? 3.575 -5.730 -1.488 1.00 93.25 71 ALA A N 1
ATOM 553 C CA . ALA A 1 71 ? 3.701 -5.887 -0.042 1.00 93.25 71 ALA A CA 1
ATOM 554 C C . ALA A 1 71 ? 2.929 -7.099 0.493 1.00 93.25 71 ALA A C 1
ATOM 556 O O . ALA A 1 71 ? 3.423 -7.795 1.372 1.00 93.25 71 ALA A O 1
ATOM 557 N N . VAL A 1 72 ? 1.735 -7.377 -0.032 1.00 92.06 72 VAL A N 1
ATOM 558 C CA . VAL A 1 72 ? 0.939 -8.544 0.381 1.00 92.06 72 VAL A CA 1
ATOM 559 C C . VAL A 1 72 ? 1.625 -9.853 -0.005 1.00 92.06 72 VAL A C 1
ATOM 561 O O . VAL A 1 72 ? 1.682 -10.775 0.808 1.00 92.06 72 VAL A O 1
ATOM 564 N N . LEU A 1 73 ? 2.161 -9.929 -1.224 1.00 89.81 73 LEU A N 1
ATOM 565 C CA . LEU A 1 73 ? 2.769 -11.153 -1.745 1.00 89.81 73 LEU A CA 1
ATOM 566 C C . LEU A 1 73 ? 4.173 -11.408 -1.177 1.00 89.81 73 LEU A C 1
ATOM 568 O O . LEU A 1 73 ? 4.492 -12.544 -0.843 1.00 89.81 73 LEU A O 1
ATOM 572 N N . GLU A 1 74 ? 4.980 -10.363 -0.996 1.00 87.81 74 GLU A N 1
ATOM 573 C CA . GLU A 1 74 ? 6.362 -10.477 -0.507 1.00 87.81 74 GLU A CA 1
ATOM 574 C C . GLU A 1 74 ? 6.481 -10.300 1.015 1.00 87.81 74 GLU A C 1
ATOM 576 O O . GLU A 1 74 ? 7.415 -10.793 1.645 1.00 87.81 74 GLU A O 1
ATOM 581 N N . GLY A 1 75 ? 5.548 -9.575 1.637 1.00 76.94 75 GLY A N 1
ATOM 582 C CA . GLY A 1 75 ? 5.608 -9.200 3.053 1.00 76.94 75 GLY A CA 1
ATOM 583 C C . GLY A 1 75 ? 5.255 -10.309 4.028 1.00 76.94 75 GLY A C 1
ATOM 584 O O . GLY A 1 75 ? 5.546 -10.153 5.216 1.00 76.94 75 GLY A O 1
ATOM 585 N N . GLY A 1 76 ? 4.701 -11.415 3.525 1.00 70.12 76 GLY A N 1
ATOM 586 C CA . GLY A 1 76 ? 4.443 -12.626 4.291 1.00 70.12 76 GLY A CA 1
ATOM 587 C C . GLY A 1 76 ? 3.336 -12.439 5.325 1.00 70.12 76 GLY A C 1
ATOM 588 O O . GLY A 1 76 ? 3.604 -12.322 6.515 1.00 70.12 76 GLY A O 1
ATOM 589 N N . LEU A 1 77 ? 2.075 -12.494 4.889 1.00 78.38 77 LEU A N 1
ATOM 590 C CA . LEU A 1 77 ? 0.910 -12.568 5.791 1.00 78.38 77 LEU A CA 1
ATOM 591 C C . LEU A 1 77 ? 0.673 -13.980 6.379 1.00 78.38 77 LEU A C 1
ATOM 593 O O . LEU A 1 77 ? -0.304 -14.206 7.097 1.00 78.38 77 LEU A O 1
ATOM 597 N N . GLY A 1 78 ? 1.595 -14.913 6.113 1.00 72.38 78 GLY A N 1
ATOM 598 C CA . GLY A 1 78 ? 1.506 -16.330 6.464 1.00 72.38 78 GLY A CA 1
ATOM 599 C C . GLY A 1 78 ? 0.836 -17.154 5.361 1.00 72.38 78 GLY A C 1
ATOM 600 O O . GLY A 1 78 ? -0.124 -16.712 4.734 1.00 72.38 78 GLY A O 1
ATOM 601 N N . ALA A 1 79 ? 1.350 -18.361 5.112 1.00 79.19 79 ALA A N 1
ATOM 602 C CA . ALA A 1 79 ? 0.748 -19.281 4.149 1.00 79.19 79 ALA A CA 1
ATOM 603 C C . ALA A 1 79 ? -0.644 -19.747 4.618 1.00 79.19 79 ALA A C 1
ATOM 605 O O . ALA A 1 79 ? -0.885 -19.885 5.818 1.00 79.19 79 ALA A O 1
ATOM 606 N N . GLY A 1 80 ? -1.546 -20.011 3.667 1.00 84.75 80 GLY A N 1
ATOM 607 C CA . GLY A 1 80 ? -2.893 -20.524 3.947 1.00 84.75 80 GLY A CA 1
ATOM 608 C C . GLY A 1 80 ? -3.881 -19.489 4.496 1.00 84.75 80 GLY A C 1
ATOM 609 O O . GLY A 1 80 ? -4.882 -19.873 5.093 1.00 84.75 80 GLY A O 1
ATOM 610 N N . ARG A 1 81 ? -3.601 -18.190 4.334 1.00 85.25 81 ARG A N 1
ATOM 611 C CA . ARG A 1 81 ? -4.512 -17.105 4.716 1.00 85.25 81 ARG A CA 1
ATOM 612 C C . ARG A 1 81 ? -5.233 -16.550 3.497 1.00 85.25 81 ARG A C 1
ATOM 614 O O . ARG A 1 81 ? -4.585 -16.216 2.508 1.00 85.25 81 ARG A O 1
ATOM 621 N N . ASP A 1 82 ? -6.540 -16.363 3.626 1.00 90.69 82 ASP A N 1
ATOM 622 C CA . ASP A 1 82 ? -7.305 -15.561 2.680 1.00 90.69 82 ASP A CA 1
ATOM 623 C C . ASP A 1 82 ? -7.086 -14.079 2.987 1.00 90.69 82 ASP A C 1
ATOM 625 O O . ASP A 1 82 ? -7.227 -13.630 4.128 1.00 90.69 82 ASP A O 1
ATOM 629 N N . VAL A 1 83 ? -6.705 -13.317 1.966 1.00 90.62 83 VAL A N 1
ATOM 630 C CA . VAL A 1 83 ? -6.378 -11.896 2.090 1.00 90.62 83 VAL A CA 1
ATOM 631 C C . VAL A 1 83 ? -7.270 -11.102 1.151 1.00 90.62 83 VAL A C 1
ATOM 633 O O . VAL A 1 83 ? -7.306 -11.358 -0.050 1.00 90.62 83 VAL A O 1
ATOM 636 N N . VAL A 1 84 ? -7.957 -10.101 1.699 1.00 93.00 84 VAL A N 1
ATOM 637 C CA . VAL A 1 84 ? -8.722 -9.126 0.918 1.00 93.00 84 VAL A CA 1
ATOM 638 C C . VAL A 1 84 ? -7.919 -7.836 0.832 1.00 93.00 84 VAL A C 1
ATOM 640 O O . VAL A 1 84 ? -7.561 -7.251 1.853 1.00 93.00 84 VAL A O 1
ATOM 643 N N . VAL A 1 85 ? -7.653 -7.384 -0.392 1.00 92.31 85 VAL A N 1
ATOM 644 C CA . VAL A 1 85 ? -6.976 -6.110 -0.657 1.00 92.31 85 VAL A CA 1
ATOM 645 C C . VAL A 1 85 ? -7.993 -5.113 -1.194 1.00 92.31 85 VAL A C 1
ATOM 647 O O . VAL A 1 85 ? -8.648 -5.370 -2.202 1.00 92.31 85 VAL A O 1
ATOM 650 N N . VAL A 1 86 ? -8.118 -3.964 -0.531 1.00 93.00 86 VAL A N 1
ATOM 651 C CA . VAL A 1 86 ? -8.979 -2.867 -0.989 1.00 93.00 86 VAL A CA 1
ATOM 652 C C . VAL A 1 86 ? -8.196 -1.999 -1.969 1.00 93.00 86 VAL A C 1
ATOM 654 O O . VAL A 1 86 ? -7.212 -1.360 -1.597 1.00 93.00 86 VAL A O 1
ATOM 657 N N . VAL A 1 87 ? -8.638 -1.975 -3.224 1.00 91.19 87 VAL A N 1
ATOM 658 C CA . VAL A 1 87 ? -8.026 -1.184 -4.295 1.00 91.19 87 VAL A CA 1
ATOM 659 C C . VAL A 1 87 ? -8.830 0.096 -4.503 1.00 91.19 87 VAL A C 1
ATOM 661 O O . VAL A 1 87 ? -10.020 0.044 -4.796 1.00 91.19 87 VAL A O 1
ATOM 664 N N . THR A 1 88 ? -8.174 1.246 -4.352 1.00 87.56 88 THR A N 1
ATOM 665 C CA . THR A 1 88 ? -8.793 2.574 -4.520 1.00 87.56 88 THR A CA 1
ATOM 666 C C . THR A 1 88 ? -8.324 3.313 -5.775 1.00 87.56 88 THR A C 1
ATOM 668 O O . THR A 1 88 ? -8.910 4.329 -6.138 1.00 87.56 88 THR A O 1
ATOM 671 N N . GLY A 1 89 ? -7.275 2.819 -6.442 1.00 82.94 89 GLY A N 1
ATOM 672 C CA . GLY A 1 89 ? -6.801 3.339 -7.725 1.00 82.94 89 GLY A CA 1
ATOM 673 C C . GLY A 1 89 ? -7.516 2.679 -8.903 1.00 82.94 89 GLY A C 1
ATOM 674 O O . GLY A 1 89 ? -7.871 1.502 -8.832 1.00 82.94 89 GLY A O 1
ATOM 675 N N . ALA A 1 90 ? -7.707 3.424 -9.993 1.00 79.50 90 ALA A N 1
ATOM 676 C CA . ALA A 1 90 ? -8.225 2.853 -11.231 1.00 79.50 90 ALA A CA 1
ATOM 677 C C . ALA A 1 90 ? -7.197 1.877 -11.842 1.00 79.50 90 ALA A C 1
ATOM 679 O O . ALA A 1 90 ? -6.000 2.180 -11.814 1.00 79.50 90 ALA A O 1
ATOM 680 N N . PRO A 1 91 ? -7.633 0.731 -12.393 1.00 73.19 91 PRO A N 1
ATOM 681 C CA . PRO A 1 91 ? -6.786 -0.090 -13.251 1.00 73.19 91 PRO A CA 1
ATOM 682 C C . PRO A 1 91 ? -6.277 0.726 -14.443 1.00 73.19 91 PRO A C 1
ATOM 684 O O . PRO A 1 91 ? -6.942 1.677 -14.866 1.00 73.19 91 PRO A O 1
ATOM 687 N N . LEU A 1 92 ? -5.105 0.356 -14.961 1.00 67.19 92 LEU A N 1
ATOM 688 C CA . LEU A 1 92 ? -4.579 0.928 -16.205 1.00 67.19 92 LEU A CA 1
ATOM 689 C C . LEU A 1 92 ? -5.339 0.418 -17.432 1.00 67.19 92 LEU A C 1
ATOM 691 O O . LEU A 1 92 ? -5.738 -0.769 -17.427 1.00 67.19 92 LEU A O 1
#